Protein AF-A0A392RHB3-F1 (afdb_monomer)

Radius of gyration: 41.58 Å; Cα contacts (8 Å, |Δi|>4): 8; chains: 1; bounding box: 84×30×115 Å

Organism: NCBI:txid97028

pLDDT: mean 93.64, std 7.42, range [61.56, 98.69]

Structure (mmCIF, N/CA/C/O backbone):
data_AF-A0A392RHB3-F1
#
_entry.id   AF-A0A392RHB3-F1
#
loop_
_atom_site.group_PDB
_atom_site.id
_atom_site.type_symbol
_atom_site.label_atom_id
_atom_site.label_alt_id
_atom_site.label_comp_id
_atom_site.label_asym_id
_atom_site.label_entity_id
_atom_site.label_seq_id
_atom_site.pdbx_PDB_ins_code
_atom_site.Cartn_x
_atom_site.Cartn_y
_atom_site.Cartn_z
_atom_site.occupancy
_atom_site.B_iso_or_equiv
_atom_site.auth_seq_id
_atom_site.auth_comp_id
_atom_site.auth_asym_id
_atom_site.auth_atom_id
_atom_site.pdbx_PDB_model_num
ATOM 1 N N . MET A 1 1 ? 36.539 -17.299 -66.742 1.00 61.56 1 MET A N 1
ATOM 2 C CA . MET A 1 1 ? 36.554 -15.962 -66.106 1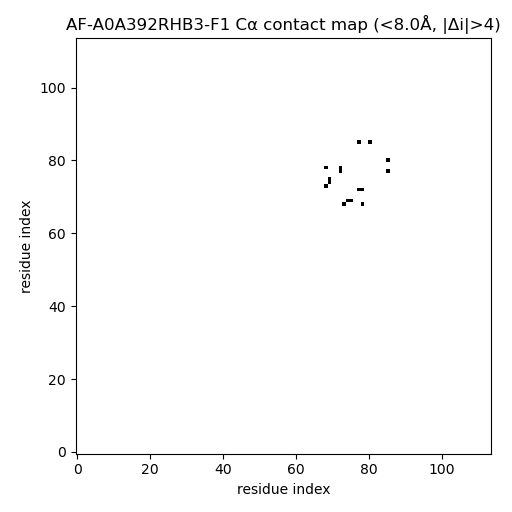.00 61.56 1 MET A CA 1
ATOM 3 C C . MET A 1 1 ? 35.180 -15.498 -65.606 1.00 61.56 1 MET A C 1
ATOM 5 O O . MET A 1 1 ? 35.157 -14.778 -64.626 1.00 61.56 1 MET A O 1
ATOM 9 N N . LYS A 1 2 ? 34.046 -15.915 -66.203 1.00 62.16 2 LYS A N 1
ATOM 10 C CA . LYS A 1 2 ? 32.692 -15.526 -65.740 1.00 62.16 2 LYS A CA 1
ATOM 11 C C . LYS A 1 2 ? 32.359 -15.926 -64.293 1.00 62.16 2 LYS A C 1
ATOM 13 O O . LYS A 1 2 ? 31.881 -15.088 -63.546 1.00 62.16 2 LYS A O 1
ATOM 18 N N . VAL A 1 3 ? 32.714 -17.150 -63.891 1.00 66.06 3 VAL A N 1
ATOM 19 C CA . VAL A 1 3 ? 32.388 -17.700 -62.559 1.00 66.06 3 VAL A CA 1
ATOM 20 C C . VAL A 1 3 ? 32.874 -16.798 -61.413 1.00 66.06 3 VAL A C 1
ATOM 22 O O . VAL A 1 3 ? 32.103 -16.494 -60.516 1.00 66.06 3 VAL A O 1
ATOM 25 N N . SER A 1 4 ? 34.099 -16.258 -61.482 1.00 75.50 4 SER A N 1
ATOM 26 C CA . SER A 1 4 ? 34.622 -15.416 -60.392 1.00 75.50 4 SER A CA 1
ATOM 27 C C . SER A 1 4 ? 34.006 -14.013 -60.332 1.00 75.50 4 SER A C 1
ATOM 29 O O . SER A 1 4 ? 34.080 -13.359 -59.296 1.00 75.50 4 SER A O 1
ATOM 31 N N . PHE A 1 5 ? 33.446 -13.516 -61.440 1.00 82.75 5 PHE A N 1
ATOM 32 C CA . PHE A 1 5 ? 32.752 -12.227 -61.470 1.00 82.75 5 PHE A CA 1
ATOM 33 C C . PHE A 1 5 ? 31.341 -12.353 -60.884 1.00 82.75 5 PHE A C 1
ATOM 35 O O . PHE A 1 5 ? 30.923 -11.499 -60.104 1.00 82.75 5 PHE A O 1
ATOM 42 N N . ASP A 1 6 ? 30.646 -13.446 -61.207 1.00 90.06 6 ASP A N 1
ATOM 43 C CA . ASP A 1 6 ? 29.330 -13.757 -60.643 1.00 90.06 6 ASP A CA 1
ATOM 44 C C . ASP A 1 6 ? 29.417 -13.974 -59.117 1.00 90.06 6 ASP A C 1
ATOM 46 O O . ASP A 1 6 ? 28.601 -13.434 -58.369 1.00 90.06 6 ASP A O 1
ATOM 50 N N . ASP A 1 7 ? 30.470 -14.647 -58.634 1.00 90.12 7 ASP A N 1
ATOM 51 C CA . ASP A 1 7 ? 30.738 -14.815 -57.196 1.00 90.12 7 ASP A CA 1
ATOM 52 C C . ASP A 1 7 ? 30.969 -13.476 -56.476 1.00 90.12 7 ASP A C 1
ATOM 54 O O . ASP A 1 7 ? 30.445 -13.244 -55.382 1.00 90.12 7 ASP A O 1
ATOM 58 N N . TYR A 1 8 ? 31.731 -12.564 -57.092 1.00 90.94 8 TYR A N 1
ATOM 59 C CA . TYR A 1 8 ? 31.967 -11.228 -56.541 1.00 90.94 8 TYR A CA 1
ATOM 60 C C . TYR A 1 8 ? 30.668 -10.421 -56.443 1.00 90.94 8 TYR A C 1
ATOM 62 O O . TYR A 1 8 ? 30.398 -9.802 -55.414 1.00 90.94 8 TYR A O 1
ATOM 70 N N . LYS A 1 9 ? 29.836 -10.471 -57.488 1.00 93.19 9 LYS A N 1
ATOM 71 C CA . LYS A 1 9 ? 28.539 -9.791 -57.522 1.00 93.19 9 LYS A CA 1
ATOM 72 C C . LYS A 1 9 ? 27.595 -10.306 -56.431 1.00 93.19 9 LYS A C 1
ATOM 74 O O . LYS A 1 9 ? 26.961 -9.502 -55.755 1.00 93.19 9 LYS A O 1
ATOM 79 N N . ASN A 1 10 ? 27.545 -11.621 -56.222 1.00 93.00 10 ASN A N 1
ATOM 80 C CA . ASN A 1 10 ? 26.736 -12.224 -55.160 1.00 93.00 10 ASN A CA 1
ATOM 81 C C . ASN A 1 10 ? 27.226 -11.815 -53.766 1.00 93.00 10 ASN A C 1
ATOM 83 O O . ASN A 1 10 ? 26.421 -11.474 -52.902 1.00 93.00 10 ASN A O 1
ATOM 87 N N . LYS A 1 11 ? 28.547 -11.789 -53.548 1.00 94.50 11 LYS A N 1
ATOM 88 C CA . LYS A 1 11 ? 29.124 -11.323 -52.281 1.00 94.50 11 LYS A CA 1
ATOM 89 C C . LYS A 1 11 ? 28.801 -9.853 -52.009 1.00 94.50 11 LYS A C 1
ATOM 91 O O . LYS A 1 11 ? 28.497 -9.513 -50.872 1.00 94.50 11 LYS A O 1
ATOM 96 N N . TYR A 1 12 ? 28.858 -9.004 -53.033 1.00 94.56 12 TYR A N 1
ATOM 97 C CA . TYR A 1 12 ? 28.510 -7.590 -52.909 1.00 94.56 12 TYR A CA 1
ATOM 98 C C . TYR A 1 12 ? 27.025 -7.392 -52.571 1.00 94.56 12 TYR A C 1
ATOM 100 O O . TYR A 1 12 ? 26.713 -6.661 -51.639 1.00 94.56 12 TYR A O 1
ATOM 108 N N . ALA A 1 13 ? 26.120 -8.119 -53.234 1.00 95.69 13 ALA A N 1
ATOM 109 C CA . ALA A 1 13 ? 24.689 -8.060 -52.929 1.00 95.69 13 ALA A CA 1
ATOM 110 C C . ALA A 1 13 ? 24.380 -8.466 -51.474 1.00 95.69 13 ALA A C 1
ATOM 112 O O . ALA A 1 13 ? 23.622 -7.787 -50.787 1.00 95.69 13 ALA A O 1
ATOM 113 N N . LEU A 1 14 ? 25.029 -9.524 -50.970 1.00 96.81 14 LEU A N 1
ATOM 114 C CA . LEU A 1 14 ? 24.911 -9.931 -49.563 1.00 96.81 14 LEU A CA 1
ATOM 115 C C . LEU A 1 14 ? 25.458 -8.870 -48.596 1.00 96.81 14 LEU A C 1
ATOM 117 O O . LEU A 1 14 ? 24.946 -8.720 -47.489 1.00 96.81 14 LEU A O 1
ATOM 121 N N . GLN A 1 15 ? 26.506 -8.140 -48.989 1.00 96.69 15 GLN A N 1
ATOM 122 C CA . GLN A 1 15 ? 27.036 -7.036 -48.188 1.00 96.69 15 GLN A CA 1
ATOM 123 C C . GLN A 1 15 ? 26.056 -5.860 -48.131 1.00 96.69 15 GLN A C 1
ATOM 125 O O . GLN A 1 15 ? 25.848 -5.324 -47.047 1.00 96.69 15 GLN A O 1
ATOM 130 N N . GLU A 1 16 ? 25.432 -5.484 -49.249 1.00 97.25 16 GLU A N 1
ATOM 131 C CA . GLU A 1 16 ? 24.406 -4.431 -49.271 1.00 97.25 16 GLU A CA 1
ATOM 132 C C . GLU A 1 16 ? 23.186 -4.802 -48.412 1.00 97.25 16 GLU A C 1
ATOM 134 O O . GLU A 1 16 ? 22.712 -3.991 -47.613 1.00 97.25 16 GLU A O 1
ATOM 139 N N . GLU A 1 17 ? 22.709 -6.046 -48.507 1.00 97.56 17 GLU A N 1
ATOM 140 C CA 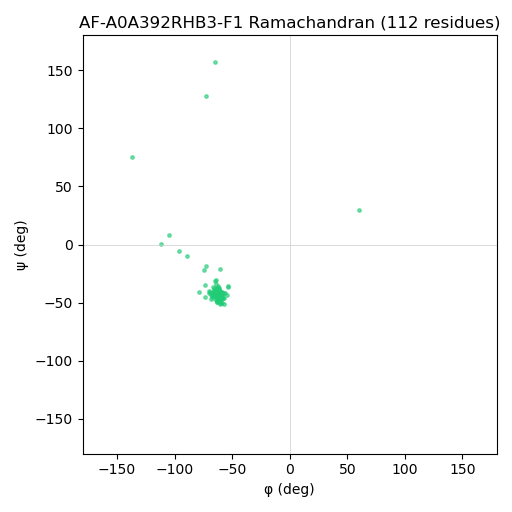. GLU A 1 17 ? 21.599 -6.542 -47.682 1.00 97.56 17 GLU A CA 1
ATOM 141 C C . GLU A 1 17 ? 21.947 -6.527 -46.184 1.00 97.56 17 GLU A C 1
ATOM 143 O O . GLU A 1 17 ? 21.145 -6.100 -45.348 1.00 97.56 17 GLU A O 1
ATOM 148 N N . LEU A 1 18 ? 23.168 -6.936 -45.829 1.00 97.75 18 LEU A N 1
ATOM 149 C CA . LEU A 1 18 ? 23.631 -6.897 -44.445 1.00 97.75 18 LEU A CA 1
ATOM 150 C C . LEU A 1 18 ? 23.700 -5.461 -43.912 1.00 97.75 18 LEU A C 1
ATOM 152 O O . LEU A 1 18 ? 23.229 -5.209 -42.805 1.00 97.75 18 LEU A O 1
ATOM 156 N N . VAL A 1 19 ? 24.259 -4.524 -44.685 1.00 97.88 19 VAL A N 1
ATOM 157 C CA . VAL A 1 19 ? 24.379 -3.112 -44.281 1.00 97.88 19 VAL A CA 1
ATOM 158 C C . VAL A 1 19 ? 23.000 -2.493 -44.061 1.00 97.88 19 VAL A C 1
ATOM 160 O O . VAL A 1 19 ? 22.744 -1.954 -42.990 1.00 97.88 19 VAL A O 1
ATOM 163 N N . THR A 1 20 ? 22.079 -2.653 -45.010 1.00 97.69 20 THR A N 1
ATOM 164 C CA . THR A 1 20 ? 20.711 -2.114 -44.889 1.00 97.69 20 THR A CA 1
ATOM 165 C C . THR A 1 20 ? 19.937 -2.715 -43.710 1.00 97.69 20 THR A C 1
ATOM 167 O O . THR A 1 20 ? 19.181 -2.022 -43.019 1.00 97.69 20 THR A O 1
ATOM 170 N N . THR A 1 21 ? 20.151 -4.003 -43.429 1.00 98.06 21 THR A N 1
ATOM 171 C CA . THR A 1 21 ? 19.569 -4.671 -42.258 1.00 98.06 21 THR A CA 1
ATOM 172 C C . THR A 1 21 ? 20.141 -4.113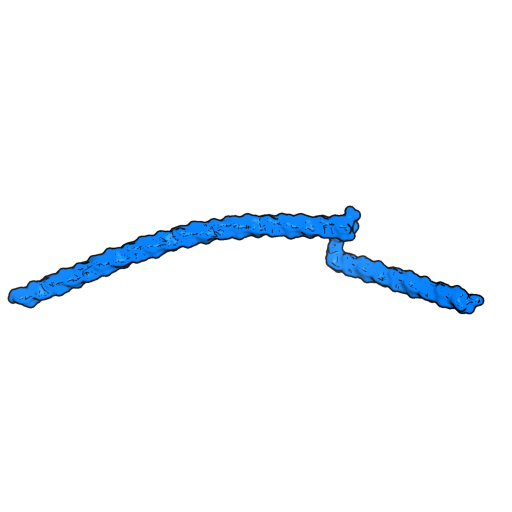 -40.956 1.00 98.06 21 THR A C 1
ATOM 174 O O . THR A 1 21 ? 19.378 -3.855 -40.023 1.00 98.06 21 THR A O 1
ATOM 177 N N . LEU A 1 22 ? 21.458 -3.895 -40.888 1.00 98.31 22 LEU A N 1
ATOM 178 C CA . LEU A 1 22 ? 22.117 -3.305 -39.721 1.00 98.31 22 LEU A CA 1
ATOM 179 C C . LEU A 1 22 ? 21.614 -1.884 -39.458 1.00 98.31 22 LEU A C 1
ATOM 181 O O . LEU A 1 22 ? 21.177 -1.615 -38.344 1.00 98.31 22 LEU A O 1
ATOM 185 N N . GLU A 1 23 ? 21.556 -1.029 -40.479 1.00 98.06 23 GLU A N 1
ATOM 186 C CA . GLU A 1 23 ? 21.024 0.338 -40.364 1.00 98.06 23 GLU A CA 1
ATOM 187 C C . GLU A 1 23 ? 19.576 0.342 -39.840 1.00 98.06 23 GLU A C 1
ATOM 189 O O . GLU A 1 23 ? 19.207 1.124 -38.961 1.00 98.06 23 GLU A O 1
ATOM 194 N N . THR A 1 24 ? 18.748 -0.590 -40.324 1.00 98.19 24 THR A N 1
ATOM 195 C CA . THR A 1 24 ? 17.358 -0.739 -39.865 1.00 98.19 24 THR 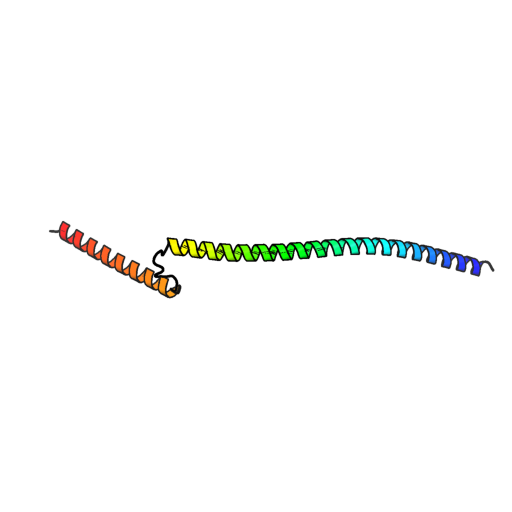A CA 1
ATOM 196 C C . THR A 1 24 ? 17.278 -1.176 -38.400 1.00 98.19 24 THR A C 1
ATOM 198 O O . THR A 1 24 ? 16.415 -0.707 -37.653 1.00 98.19 24 THR A O 1
ATOM 201 N N . ILE A 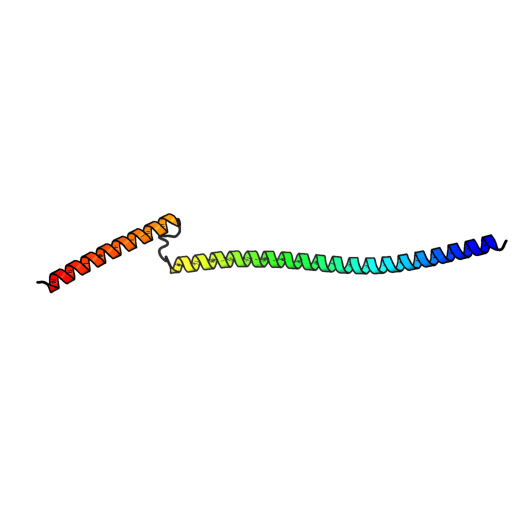1 25 ? 18.141 -2.102 -37.975 1.00 98.06 25 ILE A N 1
ATOM 202 C CA . ILE A 1 25 ? 18.189 -2.577 -36.587 1.00 98.06 25 ILE A CA 1
ATOM 203 C C . ILE A 1 25 ? 18.706 -1.475 -35.660 1.00 98.06 25 ILE A C 1
ATOM 205 O O . ILE A 1 25 ? 18.140 -1.291 -34.585 1.00 98.06 25 ILE A O 1
ATOM 209 N N . GLU A 1 26 ? 19.723 -0.720 -36.073 1.00 98.12 26 GLU A N 1
ATOM 210 C CA . GLU A 1 26 ? 20.260 0.412 -35.313 1.00 98.12 26 GLU A CA 1
ATOM 211 C C . GLU A 1 26 ? 19.198 1.492 -35.082 1.00 98.12 26 GLU A C 1
ATOM 213 O O . GLU A 1 26 ? 19.044 1.964 -33.954 1.00 98.12 26 GLU A O 1
ATOM 218 N N . ALA A 1 27 ? 18.397 1.817 -36.103 1.00 98.25 27 ALA A N 1
ATOM 219 C CA . ALA A 1 27 ? 17.280 2.750 -35.962 1.00 98.25 27 ALA A CA 1
ATOM 220 C C . ALA A 1 27 ? 16.235 2.252 -34.945 1.00 98.25 27 ALA A C 1
ATOM 222 O O . ALA A 1 27 ? 15.872 2.975 -34.017 1.00 98.25 27 ALA A O 1
ATOM 223 N N . LYS A 1 28 ? 15.812 0.984 -35.050 1.00 98.31 28 LYS A N 1
ATOM 224 C CA . LYS A 1 28 ? 14.865 0.381 -34.091 1.00 98.31 28 LYS A CA 1
ATOM 225 C C . LYS A 1 28 ? 15.427 0.329 -32.672 1.00 98.31 28 LYS A C 1
ATOM 227 O O . LYS A 1 28 ? 14.688 0.514 -31.708 1.00 98.31 28 LYS A O 1
ATOM 232 N N . LEU A 1 29 ? 16.725 0.064 -32.528 1.00 98.50 29 LEU A N 1
ATOM 233 C CA . LEU A 1 29 ? 17.386 0.047 -31.229 1.00 98.50 29 LEU A CA 1
ATOM 234 C C . LEU A 1 29 ? 17.377 1.439 -30.591 1.00 98.50 29 LEU A C 1
ATOM 236 O O . LEU A 1 29 ? 17.121 1.544 -29.392 1.00 98.50 29 LEU A O 1
ATOM 240 N N . ALA A 1 30 ? 17.606 2.495 -31.375 1.00 98.44 30 ALA A N 1
ATOM 241 C CA . ALA A 1 30 ? 17.530 3.872 -30.895 1.00 98.44 30 ALA A CA 1
ATOM 242 C C . ALA A 1 30 ? 16.123 4.228 -30.381 1.00 98.44 30 ALA A C 1
ATOM 244 O O . ALA A 1 30 ? 15.997 4.827 -29.309 1.00 98.44 30 ALA A O 1
ATOM 245 N N . ASP A 1 31 ? 15.075 3.800 -31.089 1.00 98.38 31 ASP A N 1
ATOM 246 C CA . ASP A 1 31 ? 13.686 4.010 -30.666 1.00 98.38 31 ASP A CA 1
ATOM 247 C C . ASP A 1 31 ? 13.376 3.284 -29.347 1.00 98.38 31 ASP A C 1
ATOM 249 O O . ASP A 1 31 ? 12.906 3.904 -28.391 1.00 98.38 31 ASP A O 1
ATOM 253 N N . VAL A 1 32 ? 13.730 1.997 -29.242 1.00 98.50 32 VAL A N 1
ATOM 254 C CA . VAL A 1 32 ? 13.521 1.197 -28.018 1.00 98.50 32 VAL A CA 1
ATOM 255 C C . VAL A 1 32 ? 14.292 1.770 -26.826 1.00 98.50 32 VAL A C 1
ATOM 257 O O . VAL A 1 32 ? 13.789 1.787 -25.702 1.00 98.50 32 VAL A O 1
ATOM 260 N N . VAL A 1 33 ? 15.512 2.266 -27.051 1.00 98.56 33 VAL A N 1
ATOM 261 C CA . VAL A 1 33 ? 16.315 2.941 -26.021 1.00 98.56 33 VAL A CA 1
ATOM 262 C C . VAL A 1 33 ? 15.597 4.184 -25.500 1.00 98.56 33 VAL A C 1
ATOM 264 O O . VAL A 1 33 ? 15.478 4.353 -24.286 1.00 98.56 33 VAL A O 1
ATOM 267 N N . LYS A 1 34 ? 15.058 5.014 -26.396 1.00 98.38 34 LYS A N 1
ATOM 268 C CA . LYS A 1 34 ? 14.326 6.228 -26.026 1.00 98.38 34 LYS A CA 1
ATOM 269 C C . LYS A 1 34 ? 13.047 5.916 -25.245 1.00 98.38 34 LYS A C 1
ATOM 271 O O . LYS A 1 34 ? 12.761 6.585 -24.252 1.00 98.38 34 LYS A O 1
ATOM 276 N N . GLU A 1 35 ? 12.291 4.903 -25.667 1.00 98.44 35 GLU A N 1
ATOM 277 C CA . GLU A 1 35 ? 11.087 4.457 -24.957 1.00 98.44 35 GLU A CA 1
ATOM 278 C C . GLU A 1 35 ? 11.412 3.943 -23.554 1.00 98.44 35 GLU A C 1
ATOM 280 O O . GLU A 1 35 ? 10.781 4.360 -22.580 1.00 98.44 35 GLU A O 1
ATOM 285 N N . ARG A 1 36 ? 12.434 3.087 -23.430 1.00 98.44 36 ARG A N 1
ATOM 286 C CA . ARG A 1 36 ? 12.903 2.576 -22.137 1.00 98.44 36 ARG A CA 1
ATOM 287 C C . ARG A 1 36 ? 13.292 3.716 -21.201 1.00 98.44 36 ARG A C 1
ATOM 289 O O . ARG A 1 36 ? 12.902 3.696 -20.037 1.00 98.44 36 ARG A O 1
ATOM 296 N N . ASP A 1 37 ? 14.046 4.697 -21.686 1.00 98.62 37 ASP A N 1
ATOM 297 C CA . ASP A 1 37 ? 14.512 5.808 -20.855 1.00 98.62 37 ASP A CA 1
ATOM 298 C C . ASP A 1 37 ? 13.334 6.689 -20.393 1.00 98.62 37 ASP A C 1
ATOM 300 O O . ASP A 1 37 ? 13.283 7.100 -19.231 1.00 98.62 37 ASP A O 1
ATOM 304 N N . GLY A 1 38 ? 12.327 6.889 -21.253 1.00 98.56 38 GLY A N 1
ATOM 305 C CA . GLY A 1 38 ? 11.070 7.546 -20.882 1.00 98.56 38 GLY A CA 1
ATOM 306 C C . GLY A 1 38 ? 10.273 6.773 -19.823 1.00 98.56 38 GLY A C 1
ATOM 307 O O . GLY A 1 38 ? 9.790 7.362 -18.854 1.00 98.56 38 GLY A O 1
ATOM 308 N N . LEU A 1 39 ? 10.175 5.447 -19.959 1.00 98.69 39 LEU A N 1
ATOM 309 C CA . LEU A 1 39 ? 9.520 4.590 -18.967 1.00 98.69 39 LEU A CA 1
ATOM 310 C C . LEU A 1 39 ? 10.258 4.600 -17.626 1.00 98.69 39 LEU A C 1
ATOM 312 O O . LEU A 1 39 ? 9.616 4.703 -16.584 1.00 98.69 39 LEU A O 1
ATOM 316 N N . LEU A 1 40 ? 11.592 4.556 -17.636 1.00 98.56 40 LEU A N 1
ATOM 317 C CA . LEU A 1 40 ? 12.403 4.646 -16.421 1.00 98.56 40 LEU A CA 1
ATOM 318 C C . LEU A 1 40 ? 12.166 5.962 -15.676 1.00 98.56 40 LEU A C 1
ATOM 320 O O . LEU A 1 40 ? 12.061 5.958 -14.450 1.00 98.56 40 LEU A O 1
ATOM 324 N N . GLN A 1 41 ? 12.042 7.077 -16.398 1.00 98.56 41 GLN A N 1
ATOM 325 C CA . GLN A 1 41 ? 11.704 8.360 -15.785 1.00 98.56 41 GLN A CA 1
ATOM 326 C C . GLN A 1 41 ? 10.304 8.330 -15.155 1.00 98.56 41 GLN A C 1
ATOM 328 O O . GLN A 1 41 ? 10.127 8.756 -14.015 1.00 98.56 41 GLN A O 1
ATOM 333 N N . ARG A 1 42 ? 9.320 7.757 -15.857 1.00 98.38 42 ARG A N 1
ATOM 334 C CA . ARG A 1 42 ? 7.947 7.631 -15.353 1.00 98.38 42 ARG A CA 1
ATOM 335 C C . ARG A 1 42 ? 7.857 6.757 -14.101 1.00 98.38 42 ARG A C 1
ATOM 337 O O . ARG A 1 42 ? 7.092 7.079 -13.195 1.00 98.38 42 ARG A O 1
ATOM 344 N N . VAL A 1 43 ? 8.621 5.665 -14.049 1.00 98.50 43 VAL A N 1
ATOM 345 C CA . VAL A 1 43 ? 8.694 4.781 -12.876 1.00 98.50 43 VAL A CA 1
ATOM 346 C C . VAL A 1 43 ? 9.200 5.555 -11.662 1.00 98.50 43 VAL A C 1
ATOM 348 O O . VAL A 1 43 ? 8.524 5.543 -10.639 1.00 98.50 43 VAL A O 1
ATOM 351 N N . LYS A 1 44 ? 10.293 6.316 -11.796 1.00 98.44 44 LYS A N 1
ATOM 352 C CA . LYS A 1 44 ? 10.831 7.136 -10.697 1.00 98.44 44 LYS A CA 1
ATOM 353 C C . LYS A 1 44 ? 9.814 8.148 -10.164 1.00 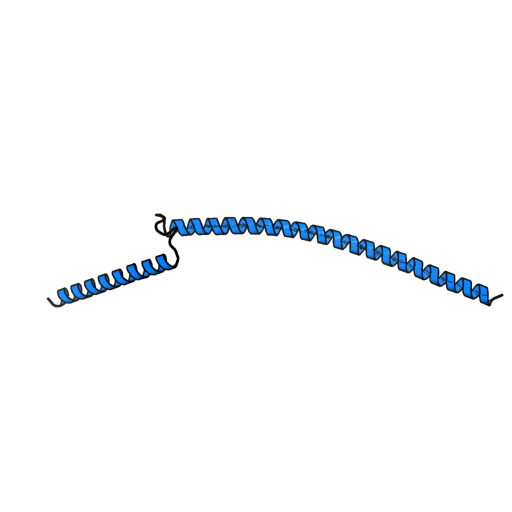98.44 44 LYS A C 1
ATOM 355 O O . LYS A 1 44 ? 9.608 8.245 -8.960 1.00 98.44 44 LYS A O 1
ATOM 360 N N . GLU A 1 45 ? 9.120 8.861 -11.052 1.00 98.50 45 GLU A N 1
ATOM 361 C CA . GLU A 1 45 ? 8.069 9.811 -10.653 1.00 98.50 45 GLU A CA 1
ATOM 362 C C . GLU A 1 45 ? 6.912 9.134 -9.902 1.00 98.50 45 GLU A C 1
ATOM 364 O O . GLU A 1 45 ? 6.319 9.711 -8.987 1.00 98.50 45 GLU A O 1
ATOM 369 N N . LEU A 1 46 ? 6.542 7.918 -10.314 1.00 98.56 46 LEU A N 1
ATOM 370 C CA . LEU A 1 46 ? 5.495 7.147 -9.652 1.00 98.56 46 LEU A CA 1
ATOM 371 C C . LEU A 1 46 ? 5.949 6.650 -8.279 1.00 98.56 46 LEU A C 1
ATOM 373 O O . LEU A 1 46 ? 5.168 6.746 -7.336 1.00 98.56 46 LEU A O 1
ATOM 377 N N . GLU A 1 47 ? 7.189 6.180 -8.152 1.00 98.44 47 GLU A N 1
ATOM 378 C CA . GLU A 1 47 ? 7.788 5.779 -6.874 1.00 98.44 47 GLU A CA 1
ATOM 379 C C . GLU A 1 47 ? 7.799 6.946 -5.874 1.00 98.44 47 GLU A C 1
ATOM 381 O O . GLU A 1 47 ? 7.325 6.799 -4.747 1.00 98.44 47 GLU A O 1
ATOM 386 N N . GLU A 1 48 ? 8.224 8.140 -6.298 1.00 98.31 48 GLU A N 1
ATOM 387 C CA . GLU A 1 48 ? 8.186 9.351 -5.464 1.00 98.31 48 GLU A CA 1
ATOM 388 C C . GLU A 1 48 ? 6.757 9.716 -5.030 1.00 98.31 48 GLU A C 1
ATOM 390 O O . GLU A 1 48 ? 6.508 10.074 -3.872 1.00 98.31 48 GLU A O 1
ATOM 395 N N . LYS A 1 49 ? 5.785 9.600 -5.944 1.00 98.31 49 LYS A N 1
ATOM 396 C CA . LYS A 1 49 ? 4.376 9.870 -5.638 1.00 98.31 49 LYS A CA 1
ATOM 397 C C . LYS A 1 49 ? 3.804 8.861 -4.643 1.00 98.31 49 LYS A C 1
ATOM 399 O O . LYS A 1 49 ? 3.045 9.268 -3.764 1.00 98.31 49 LYS A O 1
ATOM 404 N N . ILE A 1 50 ? 4.150 7.582 -4.779 1.00 98.00 50 ILE A N 1
ATOM 405 C CA . ILE A 1 50 ? 3.741 6.526 -3.846 1.00 98.00 50 ILE A CA 1
ATOM 406 C C . ILE A 1 50 ? 4.275 6.844 -2.450 1.00 98.00 50 ILE A C 1
ATOM 408 O O . ILE A 1 50 ? 3.472 6.963 -1.530 1.00 98.00 50 ILE A O 1
ATOM 412 N N . LEU A 1 51 ? 5.574 7.125 -2.314 1.00 97.38 51 LEU A N 1
ATOM 413 C CA . LEU A 1 51 ? 6.182 7.480 -1.026 1.00 97.38 51 LEU A CA 1
ATOM 414 C C . LEU A 1 51 ? 5.502 8.694 -0.372 1.00 97.38 51 LEU A C 1
ATOM 416 O O . LEU A 1 51 ? 5.236 8.707 0.832 1.00 97.38 51 LEU A O 1
ATOM 420 N N . SER A 1 52 ? 5.171 9.720 -1.163 1.00 97.06 52 SER A N 1
ATOM 421 C CA . SER A 1 52 ? 4.441 10.891 -0.663 1.00 97.06 52 SER A CA 1
ATOM 422 C C . SER A 1 52 ? 3.035 10.539 -0.166 1.00 97.06 52 SER A C 1
ATOM 424 O O . SER A 1 52 ? 2.599 11.041 0.873 1.00 97.06 52 SER A O 1
ATOM 426 N N . LEU A 1 53 ? 2.312 9.694 -0.905 1.00 96.94 53 LEU A N 1
ATOM 427 C CA . LEU A 1 53 ? 0.963 9.267 -0.540 1.00 96.94 53 LEU A CA 1
ATOM 428 C C . LEU A 1 53 ? 0.966 8.372 0.699 1.00 96.94 53 LEU A C 1
ATOM 430 O O . LEU A 1 53 ? 0.143 8.591 1.582 1.00 96.94 53 LEU A O 1
ATOM 434 N N . GLU A 1 54 ? 1.907 7.437 0.806 1.00 95.69 54 GLU A N 1
ATOM 435 C CA . GLU A 1 54 ? 2.086 6.591 1.990 1.00 95.69 54 GLU A CA 1
ATOM 436 C C . GLU A 1 54 ? 2.362 7.434 3.242 1.00 95.69 54 GLU A C 1
ATOM 438 O O . GLU A 1 54 ? 1.741 7.224 4.285 1.00 95.69 54 GLU A O 1
ATOM 443 N N . GLY A 1 55 ? 3.221 8.454 3.131 1.00 94.56 55 GLY A N 1
ATOM 444 C CA . GLY A 1 55 ? 3.479 9.392 4.225 1.00 94.56 55 GLY A CA 1
ATOM 445 C C . GLY A 1 55 ? 2.228 10.162 4.662 1.00 94.56 55 GLY A C 1
ATOM 446 O O . GLY A 1 55 ? 1.947 10.267 5.858 1.00 94.56 55 GLY A O 1
ATOM 447 N N . LYS A 1 56 ? 1.439 10.666 3.703 1.00 94.12 56 LYS A N 1
ATOM 448 C CA . LYS A 1 56 ? 0.171 11.361 3.990 1.00 94.12 56 LYS A CA 1
ATOM 449 C C . LYS A 1 56 ? -0.869 10.433 4.606 1.00 94.12 56 LYS A C 1
ATOM 451 O O . LYS A 1 56 ? -1.570 10.853 5.520 1.00 94.12 56 LYS A O 1
ATOM 456 N N . PHE A 1 57 ? -0.962 9.198 4.119 1.00 91.06 57 PHE A N 1
ATOM 457 C CA . PHE A 1 57 ? -1.897 8.204 4.631 1.00 91.06 57 PHE A CA 1
ATOM 458 C C . PHE A 1 57 ? -1.589 7.871 6.088 1.00 91.06 57 PHE A C 1
ATOM 460 O O . PHE A 1 57 ? -2.468 7.993 6.930 1.00 91.06 57 PHE A O 1
ATOM 467 N N . LYS A 1 58 ? -0.322 7.583 6.407 1.00 91.12 58 LYS A N 1
ATOM 468 C CA . LYS A 1 58 ? 0.107 7.309 7.783 1.00 91.12 58 LYS A CA 1
ATOM 469 C C . LYS A 1 58 ? -0.179 8.480 8.727 1.00 91.12 58 LYS A C 1
ATOM 471 O O . LYS A 1 58 ? -0.605 8.274 9.857 1.00 91.12 58 LYS A O 1
ATOM 476 N N . TYR A 1 59 ? 0.046 9.714 8.275 1.00 86.06 59 TYR A N 1
ATOM 477 C CA . TYR A 1 59 ? -0.269 10.903 9.069 1.00 86.06 59 TYR A CA 1
ATOM 478 C C . TYR A 1 59 ? -1.778 11.063 9.305 1.00 86.06 59 TYR A C 1
ATOM 480 O O . TYR A 1 59 ? -2.197 11.354 10.423 1.00 86.06 59 TYR A O 1
ATOM 488 N N . ALA A 1 60 ? -2.588 10.865 8.263 1.00 87.88 60 ALA A N 1
ATOM 489 C CA . ALA A 1 60 ? -4.040 10.964 8.349 1.00 87.88 60 ALA A CA 1
ATOM 490 C C . ALA A 1 60 ? -4.639 9.860 9.231 1.00 87.88 60 ALA A C 1
ATOM 492 O O . ALA A 1 60 ? -5.464 10.166 10.079 1.00 87.88 60 ALA A O 1
ATOM 493 N N . GLU A 1 61 ? -4.187 8.613 9.082 1.00 85.06 61 GLU A N 1
ATOM 494 C CA . GLU A 1 61 ? -4.606 7.475 9.908 1.00 85.06 61 GLU A CA 1
ATOM 495 C C . GLU A 1 61 ? -4.346 7.750 11.393 1.00 85.06 61 GLU A C 1
ATOM 497 O O . GLU A 1 61 ? -5.269 7.696 12.199 1.00 85.06 61 GLU A O 1
ATOM 502 N N . VAL A 1 62 ? -3.123 8.161 11.747 1.00 82.38 62 VAL A N 1
ATOM 503 C CA . VAL A 1 62 ? -2.769 8.492 13.137 1.00 82.38 62 VAL A CA 1
ATOM 504 C C . VAL A 1 62 ? -3.578 9.683 13.657 1.00 82.38 62 VAL A C 1
ATOM 506 O O . VAL A 1 62 ? -4.009 9.678 14.805 1.00 82.38 62 VAL A O 1
ATOM 509 N N . THR A 1 63 ? -3.806 10.702 12.827 1.00 82.25 63 THR A N 1
ATOM 510 C CA . THR A 1 63 ? -4.564 11.894 13.233 1.00 82.25 63 THR A CA 1
ATOM 511 C C . THR A 1 63 ? -6.034 11.560 13.487 1.00 82.25 63 THR A C 1
ATOM 513 O O . THR A 1 63 ? -6.564 11.954 14.521 1.00 82.25 63 THR A O 1
ATOM 516 N N . LEU A 1 64 ? -6.667 10.792 12.594 1.00 82.25 64 LEU A N 1
ATOM 517 C CA . LEU A 1 64 ? -8.056 10.352 12.745 1.00 82.25 64 LEU A CA 1
ATOM 518 C C . LEU A 1 64 ? -8.233 9.466 13.979 1.00 82.25 64 LEU A C 1
ATOM 520 O O . LEU A 1 64 ? -9.162 9.690 14.745 1.00 82.25 64 LEU A O 1
ATOM 524 N N . MET A 1 65 ? -7.312 8.525 14.216 1.00 76.38 65 MET A N 1
ATOM 525 C CA . MET A 1 65 ? -7.343 7.690 15.420 1.00 76.38 65 MET A CA 1
ATOM 526 C C . MET A 1 65 ? -7.263 8.531 16.701 1.00 76.38 65 MET A C 1
ATOM 528 O O . MET A 1 65 ? -8.030 8.301 17.627 1.00 76.38 65 MET A O 1
ATOM 532 N N . ILE A 1 66 ? -6.378 9.535 16.746 1.00 82.75 66 ILE A N 1
ATOM 533 C CA . ILE A 1 66 ? -6.243 10.427 17.909 1.00 82.75 66 ILE A CA 1
ATOM 534 C C . ILE A 1 66 ? -7.502 11.282 18.116 1.00 82.75 66 ILE A C 1
ATOM 536 O O . ILE A 1 66 ? -7.867 11.566 19.256 1.00 82.75 66 ILE A O 1
ATOM 540 N N . GLU A 1 67 ? -8.140 11.755 17.044 1.00 87.12 67 GLU A N 1
AT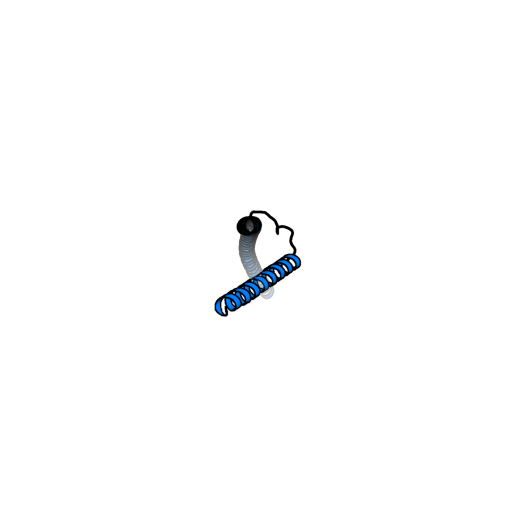OM 541 C CA . GLU A 1 67 ? -9.381 12.535 17.146 1.00 87.12 67 GLU A CA 1
ATOM 542 C C . GLU A 1 67 ? -10.552 11.678 17.637 1.00 87.12 67 GLU A C 1
ATOM 544 O O . GLU A 1 67 ? -11.240 12.085 18.573 1.00 87.12 67 GLU A O 1
ATOM 549 N N . GLU A 1 68 ? -10.731 10.484 17.071 1.00 87.12 68 GLU A N 1
ATOM 550 C CA . GLU A 1 68 ? -11.782 9.543 17.472 1.00 87.12 68 GLU A CA 1
ATOM 551 C C . GLU A 1 68 ? -11.593 9.072 18.923 1.00 87.12 68 GLU A C 1
ATOM 553 O O . GLU A 1 68 ? -12.549 9.044 19.698 1.00 87.12 68 GLU A O 1
ATOM 558 N N . GLU A 1 69 ? -10.353 8.788 19.336 1.00 86.56 69 GLU A N 1
ATOM 559 C CA . GLU A 1 69 ? -10.041 8.427 20.721 1.00 86.56 69 GLU A CA 1
ATOM 560 C C . GLU A 1 69 ? -10.370 9.567 21.694 1.00 86.56 69 GLU A C 1
ATOM 562 O O . GLU A 1 69 ? -10.977 9.327 22.734 1.00 86.56 69 GLU A O 1
ATOM 567 N N . LYS A 1 70 ? -10.051 10.822 21.349 1.00 89.56 70 LYS A N 1
ATOM 568 C CA . LYS A 1 70 ? -10.396 11.986 22.184 1.00 89.56 70 LYS A CA 1
ATOM 569 C C . LYS A 1 70 ? -11.898 12.214 22.315 1.00 89.56 70 LYS A C 1
ATOM 571 O O . LYS A 1 70 ? -12.325 12.762 23.328 1.00 89.56 70 LYS A O 1
ATOM 576 N N . GLU A 1 71 ? -12.685 11.875 21.297 1.00 92.06 71 GLU A N 1
ATOM 577 C CA . GLU A 1 71 ? -14.146 11.975 21.362 1.00 92.06 71 GLU A CA 1
ATOM 578 C C . GLU A 1 71 ? -14.737 10.867 22.244 1.00 92.06 71 GLU A C 1
ATOM 580 O O . GLU A 1 71 ? -15.585 11.144 23.095 1.00 92.06 71 GLU A O 1
ATOM 585 N N . ALA A 1 72 ? -14.264 9.630 22.076 1.00 89.62 72 ALA A N 1
ATOM 586 C CA . ALA A 1 72 ? -14.744 8.472 22.826 1.00 89.62 72 ALA A CA 1
ATOM 587 C C . ALA A 1 72 ? -14.270 8.459 24.292 1.00 89.62 72 ALA A C 1
ATOM 589 O O . ALA A 1 72 ? -15.012 8.034 25.180 1.00 89.62 72 ALA A O 1
ATOM 590 N N . ASP A 1 73 ? -13.056 8.942 24.553 1.00 92.25 73 ASP A N 1
ATOM 591 C CA . ASP A 1 73 ? -12.439 9.022 25.874 1.00 92.25 73 ASP A CA 1
ATOM 592 C C . ASP A 1 73 ? -11.721 10.371 26.087 1.00 92.25 73 ASP A C 1
ATOM 594 O O . ASP A 1 73 ? -10.489 10.453 26.103 1.00 92.25 73 ASP A O 1
ATOM 598 N N . PRO A 1 74 ? -12.476 11.461 26.325 1.00 92.69 74 PRO A N 1
ATOM 599 C CA . PRO A 1 74 ? -11.895 12.785 26.561 1.00 92.69 74 PRO A CA 1
ATOM 600 C C . PRO A 1 74 ? -10.967 12.851 27.782 1.00 92.69 74 PRO A C 1
ATOM 602 O O . PRO A 1 74 ? -10.164 13.777 27.902 1.00 92.69 74 PRO A O 1
ATOM 605 N N . ALA A 1 75 ? -11.113 11.907 28.717 1.00 93.12 75 ALA A N 1
ATOM 606 C CA . ALA A 1 75 ? -10.316 11.824 29.933 1.00 93.12 75 ALA A CA 1
ATOM 607 C C . ALA A 1 75 ? -9.036 10.986 29.756 1.00 93.12 75 ALA A C 1
ATOM 609 O O . ALA A 1 75 ? -8.188 11.013 30.649 1.00 93.12 75 ALA A O 1
ATOM 610 N N . GLY A 1 76 ? -8.887 10.270 28.634 1.00 91.44 76 GLY A N 1
ATOM 611 C CA . GLY A 1 76 ? -7.743 9.398 28.353 1.00 91.44 76 GLY A CA 1
ATOM 612 C C . GLY A 1 76 ? -7.581 8.266 29.371 1.00 91.44 76 GLY A C 1
ATOM 613 O O . GLY A 1 76 ? -6.463 7.853 29.673 1.00 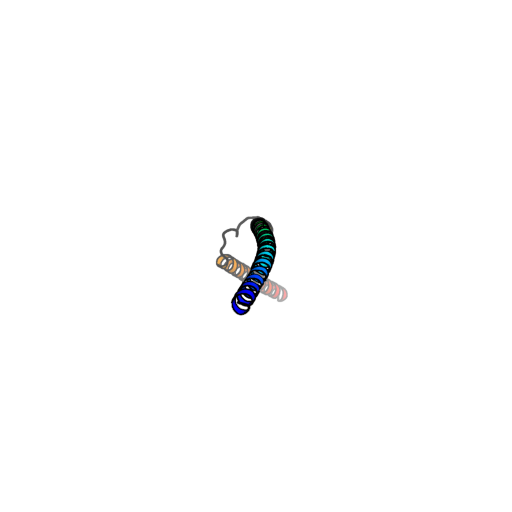91.44 76 GLY A O 1
ATOM 614 N N . ILE A 1 77 ? -8.682 7.799 29.965 1.00 92.44 77 ILE A N 1
ATOM 615 C CA . ILE A 1 77 ? -8.686 6.712 30.954 1.00 92.44 77 ILE A CA 1
ATOM 616 C C . ILE A 1 77 ? -8.209 5.395 30.323 1.00 92.44 77 ILE A C 1
ATOM 618 O O . ILE A 1 77 ? -7.612 4.556 31.000 1.00 92.44 77 ILE A O 1
ATOM 622 N N . TYR A 1 78 ? -8.464 5.219 29.032 1.00 91.31 78 TYR A N 1
ATOM 623 C CA . TYR A 1 78 ? -8.306 3.980 28.289 1.00 91.31 78 TYR A CA 1
ATOM 624 C C . TYR A 1 78 ? -7.181 4.013 27.251 1.00 91.31 78 TYR A C 1
ATOM 626 O O . TYR A 1 78 ? -6.947 2.991 26.610 1.00 91.31 78 TYR A O 1
ATOM 634 N N . THR A 1 79 ? -6.449 5.122 27.123 1.00 89.25 79 THR A N 1
ATOM 635 C CA . THR A 1 79 ? -5.407 5.319 26.096 1.00 89.25 79 THR A CA 1
ATOM 636 C C . THR A 1 79 ? -4.347 4.215 26.060 1.00 89.25 79 THR A C 1
ATOM 638 O O . THR A 1 79 ? -3.918 3.791 24.994 1.00 89.25 79 THR A O 1
ATOM 641 N N . GLU A 1 80 ? -3.968 3.678 27.220 1.00 90.44 80 GLU A N 1
ATOM 642 C CA . GLU A 1 80 ? -2.969 2.601 27.329 1.00 90.44 80 GLU A CA 1
ATOM 643 C C . GLU A 1 80 ? -3.595 1.232 27.638 1.00 90.44 80 GLU A C 1
ATOM 645 O O . GLU A 1 80 ? -2.892 0.267 27.939 1.00 90.44 80 GLU A O 1
ATOM 650 N N . SER A 1 81 ? -4.927 1.132 27.604 1.00 92.88 81 SER A N 1
ATOM 651 C CA . SER A 1 81 ? -5.613 -0.126 27.886 1.00 92.88 81 SER A CA 1
ATOM 652 C C . SER A 1 81 ? -5.434 -1.100 26.730 1.00 92.88 81 SER A C 1
ATOM 654 O O . SER A 1 81 ? -5.766 -0.827 25.575 1.00 92.88 81 SER A O 1
ATOM 656 N N . SER A 1 82 ? -4.976 -2.303 27.047 1.00 95.19 82 SER A N 1
ATOM 657 C CA . SER A 1 82 ? -4.983 -3.407 26.101 1.00 95.19 82 SER A CA 1
ATOM 658 C C . SER A 1 82 ? -6.416 -3.801 25.733 1.00 95.19 82 SER A C 1
ATOM 660 O O . SER A 1 82 ? -7.366 -3.645 26.505 1.00 95.19 82 SER A O 1
ATOM 662 N N . ARG A 1 83 ? -6.581 -4.435 24.567 1.00 95.12 83 ARG A N 1
ATOM 663 C CA . ARG A 1 83 ? -7.885 -4.967 24.138 1.00 95.12 83 ARG A CA 1
ATOM 664 C C . ARG A 1 83 ? -8.518 -5.895 25.185 1.00 95.12 83 ARG A C 1
ATOM 666 O O . ARG A 1 83 ? -9.736 -5.913 25.323 1.00 95.12 83 ARG A O 1
ATOM 673 N N . ALA A 1 84 ? -7.712 -6.678 25.903 1.00 97.50 84 ALA A N 1
ATOM 674 C CA . ALA A 1 84 ? -8.207 -7.581 26.940 1.00 97.50 84 ALA A CA 1
ATOM 675 C C . ALA A 1 84 ? -8.732 -6.823 28.171 1.00 97.50 84 ALA A C 1
ATOM 677 O O . ALA A 1 84 ? -9.781 -7.187 28.705 1.00 97.50 84 ALA A O 1
ATOM 678 N N . GLU A 1 85 ? -8.048 -5.757 28.592 1.00 96.81 85 GLU A N 1
ATOM 679 C CA . GLU A 1 85 ? -8.489 -4.896 29.698 1.00 96.81 85 GLU A CA 1
ATOM 680 C C . GLU A 1 85 ? -9.789 -4.170 29.348 1.00 96.81 85 GLU A C 1
ATOM 682 O O . GLU A 1 85 ? -10.725 -4.187 30.146 1.00 96.81 85 GLU A O 1
ATOM 687 N N . LEU A 1 86 ? -9.903 -3.638 28.125 1.00 95.25 86 LEU A N 1
ATOM 688 C CA . LEU A 1 86 ? -11.137 -3.007 27.643 1.00 95.25 86 LEU A CA 1
ATOM 689 C C . LEU A 1 86 ? -12.319 -3.978 27.647 1.00 95.25 86 LEU A C 1
ATOM 691 O O . LEU A 1 86 ? -13.391 -3.656 28.153 1.00 95.25 86 LEU A O 1
ATOM 695 N N . ILE A 1 87 ? -12.118 -5.193 27.130 1.00 97.12 87 ILE A N 1
ATOM 696 C CA . ILE A 1 87 ? -13.150 -6.239 27.134 1.00 97.12 87 ILE A CA 1
ATOM 697 C C . ILE A 1 87 ? -13.561 -6.595 28.562 1.00 97.12 87 ILE A C 1
ATOM 699 O O . ILE A 1 87 ? -14.750 -6.718 28.847 1.00 97.12 87 ILE A O 1
ATOM 703 N N . THR A 1 88 ? -12.591 -6.726 29.466 1.00 97.44 88 THR A N 1
ATOM 704 C CA . THR A 1 88 ? -12.862 -6.998 30.882 1.00 97.44 88 THR A CA 1
ATOM 705 C C . THR A 1 88 ? -13.711 -5.881 31.488 1.00 97.44 88 THR A C 1
ATOM 707 O O . THR A 1 88 ? -14.727 -6.162 32.121 1.00 97.44 88 THR A O 1
ATOM 710 N N . LYS A 1 89 ? -13.371 -4.615 31.215 1.00 96.00 89 LYS A N 1
ATOM 711 C CA . LYS A 1 89 ? -14.128 -3.456 31.696 1.00 96.00 89 LYS A CA 1
ATOM 712 C C . LYS A 1 89 ? -15.567 -3.435 31.185 1.00 96.00 89 LYS A C 1
ATOM 714 O O . LYS A 1 89 ? -16.477 -3.145 31.960 1.00 96.00 89 LYS A O 1
ATOM 719 N N . ILE A 1 90 ? -15.780 -3.767 29.912 1.00 96.06 90 ILE A N 1
ATOM 720 C CA . ILE A 1 90 ? -17.121 -3.874 29.320 1.00 96.06 90 ILE A CA 1
ATOM 721 C C . ILE A 1 90 ? -17.944 -4.914 30.086 1.00 96.06 90 ILE A C 1
ATOM 723 O O . ILE A 1 90 ? -19.031 -4.593 30.561 1.00 96.06 90 ILE A O 1
ATOM 727 N N . PHE A 1 91 ? -17.400 -6.115 30.300 1.00 97.62 91 PHE A N 1
ATOM 728 C CA . PHE A 1 91 ? -18.105 -7.167 31.036 1.00 97.62 91 PHE A CA 1
ATOM 729 C C . PHE A 1 91 ? -18.402 -6.795 32.495 1.00 97.62 91 PHE A C 1
ATOM 731 O O . PHE A 1 91 ? -19.475 -7.129 33.003 1.00 97.62 91 PHE A O 1
ATOM 738 N N . GLU A 1 92 ? -17.492 -6.094 33.178 1.00 97.25 92 GLU A N 1
ATOM 739 C CA . GLU A 1 92 ? -17.726 -5.584 34.537 1.00 97.25 92 GLU A CA 1
ATOM 740 C C . GLU A 1 92 ? -18.910 -4.607 34.584 1.00 97.25 92 GLU A C 1
ATOM 742 O O . GLU A 1 92 ? -19.790 -4.725 35.444 1.00 97.25 92 GLU A O 1
ATOM 747 N N . VAL A 1 93 ? -18.941 -3.644 33.656 1.00 96.69 93 VAL A N 1
ATOM 748 C CA . VAL A 1 93 ? -20.008 -2.638 33.572 1.00 96.69 93 VAL A CA 1
ATOM 749 C C . VAL A 1 93 ? -21.339 -3.300 33.229 1.00 96.69 93 VAL A C 1
ATOM 751 O O . VAL A 1 93 ? -22.330 -3.053 33.917 1.00 96.69 93 VAL A O 1
ATOM 754 N N . GLU A 1 94 ? -21.365 -4.181 32.229 1.00 97.69 94 GLU A N 1
ATOM 755 C CA . GLU A 1 94 ? -22.569 -4.917 31.831 1.00 97.69 94 GLU A CA 1
ATOM 756 C C . GLU A 1 94 ? -23.133 -5.752 32.986 1.00 97.69 94 GLU A C 1
ATOM 758 O O . GLU A 1 94 ? -24.333 -5.692 33.262 1.00 97.69 94 GLU A O 1
ATOM 763 N N . SER A 1 95 ? -22.274 -6.470 33.715 1.00 97.56 95 SER A N 1
ATOM 764 C CA . SER A 1 95 ? -22.689 -7.277 34.871 1.00 97.56 95 SER A CA 1
ATOM 765 C C . SER A 1 95 ? -23.306 -6.404 35.965 1.00 97.56 95 SER A C 1
ATOM 767 O O . SER A 1 95 ? -24.407 -6.685 36.442 1.00 97.56 95 SER A O 1
ATOM 769 N N . THR A 1 96 ? -22.653 -5.285 36.294 1.00 97.69 96 THR A N 1
ATOM 770 C CA . THR A 1 96 ? -23.143 -4.333 37.303 1.00 97.69 96 THR A CA 1
ATOM 771 C C . THR A 1 96 ? -24.493 -3.729 36.900 1.00 97.69 96 THR A C 1
ATOM 773 O O . THR A 1 96 ? -25.400 -3.602 37.725 1.00 97.69 96 THR A O 1
ATOM 776 N N . MET A 1 97 ? -24.661 -3.373 35.623 1.00 97.94 97 MET A N 1
ATOM 777 C CA . MET A 1 97 ? -25.923 -2.841 35.103 1.00 97.94 97 MET A CA 1
ATOM 778 C C . MET A 1 97 ? -27.059 -3.866 35.194 1.00 97.94 97 MET A C 1
ATOM 780 O O . MET A 1 97 ? -28.170 -3.507 35.590 1.00 97.94 97 MET A O 1
ATOM 784 N N . ILE A 1 98 ? -26.792 -5.134 34.868 1.00 97.50 98 ILE A N 1
ATOM 785 C CA . ILE A 1 98 ? -27.775 -6.222 34.971 1.00 97.50 98 ILE A CA 1
ATOM 786 C C . ILE A 1 98 ? -28.198 -6.437 36.429 1.00 97.50 98 ILE A C 1
ATOM 788 O O . ILE A 1 98 ? -29.393 -6.537 36.717 1.00 97.50 98 ILE A O 1
ATOM 792 N N . GLU A 1 99 ? -27.245 -6.474 37.360 1.00 97.56 99 GLU A N 1
ATOM 793 C CA . GLU A 1 99 ? -27.525 -6.633 38.791 1.00 97.56 99 GLU A CA 1
ATOM 794 C C . GLU A 1 99 ? -28.366 -5.477 39.345 1.00 97.56 99 GLU A C 1
ATOM 796 O O . GLU A 1 99 ? -29.347 -5.699 40.068 1.00 97.56 99 GLU A O 1
ATOM 801 N N . ALA A 1 100 ? -28.032 -4.241 38.960 1.00 97.69 100 ALA A N 1
ATOM 802 C CA . ALA A 1 100 ? -28.782 -3.053 39.345 1.00 97.69 100 ALA A CA 1
ATOM 803 C C . ALA A 1 100 ? -30.215 -3.083 38.790 1.00 97.69 100 ALA A C 1
ATOM 805 O O . ALA A 1 100 ? -31.169 -2.885 39.547 1.00 97.69 100 ALA A O 1
ATOM 806 N N . ALA A 1 101 ? -30.387 -3.386 37.500 1.00 97.69 101 ALA A N 1
ATOM 807 C CA . ALA A 1 101 ? -31.700 -3.477 36.862 1.00 97.69 101 ALA A CA 1
ATOM 808 C C . ALA A 1 101 ? -32.563 -4.590 37.478 1.00 97.69 101 ALA A C 1
ATOM 810 O O . ALA A 1 101 ? -33.742 -4.380 37.769 1.00 97.69 101 ALA A O 1
ATOM 811 N N . SER A 1 102 ? -31.970 -5.757 37.746 1.00 98.00 102 SER A N 1
ATOM 812 C CA . SER A 1 102 ? -32.646 -6.867 38.422 1.00 98.00 102 SER A CA 1
ATOM 813 C C . SER A 1 102 ? -33.111 -6.464 39.822 1.00 98.00 102 SER A C 1
ATOM 815 O O . SER A 1 102 ? -34.266 -6.689 40.190 1.00 98.00 102 SER A O 1
ATOM 817 N N . SER A 1 103 ? -32.248 -5.804 40.596 1.00 97.81 103 SER A N 1
ATOM 818 C CA . SER A 1 103 ? -32.582 -5.334 41.945 1.00 97.81 103 SER A CA 1
ATOM 819 C C . SER A 1 103 ? -33.706 -4.296 41.927 1.00 97.81 103 SER A C 1
ATOM 821 O O . SER A 1 103 ? -34.641 -4.376 42.727 1.00 97.81 103 SER A O 1
ATOM 823 N N . GLN A 1 104 ? -33.659 -3.350 40.985 1.00 97.75 104 GLN A N 1
ATOM 824 C CA . GLN A 1 104 ? -34.715 -2.355 40.788 1.00 97.75 104 GLN A CA 1
ATOM 825 C C . GLN A 1 104 ? -36.049 -3.008 40.419 1.00 97.75 104 GLN A C 1
ATOM 827 O O . GLN A 1 104 ? -37.080 -2.651 40.987 1.00 97.75 104 GLN A O 1
ATOM 832 N N . PHE A 1 105 ? -36.029 -3.998 39.524 1.00 97.81 105 PHE A N 1
ATOM 833 C CA . PHE A 1 105 ? -37.220 -4.753 39.150 1.00 97.81 105 PHE A CA 1
ATOM 834 C C . PHE A 1 105 ? -37.844 -5.458 40.35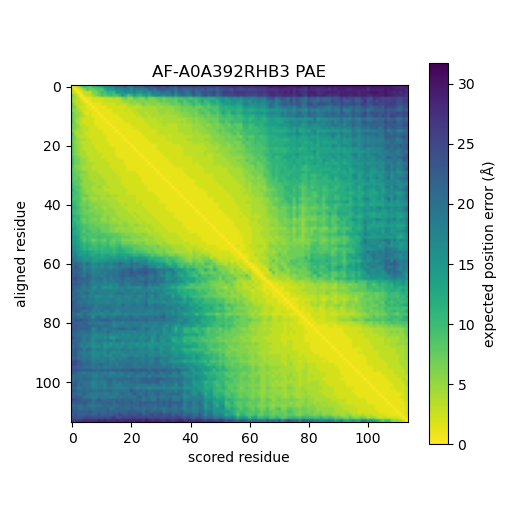8 1.00 97.81 105 PHE A C 1
ATOM 836 O O . PHE A 1 105 ? -39.035 -5.295 40.620 1.00 97.81 105 PHE A O 1
ATOM 843 N N . HIS A 1 106 ? -37.045 -6.190 41.140 1.00 97.81 106 HIS A N 1
ATOM 844 C CA . HIS A 1 106 ? -37.540 -6.877 42.336 1.00 97.81 106 HIS A CA 1
ATOM 845 C C . HIS A 1 106 ? -38.120 -5.901 43.365 1.00 97.81 106 HIS A C 1
ATOM 847 O O . HIS A 1 106 ? -39.166 -6.181 43.952 1.00 97.81 106 HIS A O 1
ATOM 853 N N . ASN A 1 107 ? -37.483 -4.743 43.555 1.00 97.38 107 ASN A N 1
ATOM 854 C CA . ASN A 1 107 ? -37.983 -3.701 44.445 1.00 97.38 107 ASN A CA 1
ATOM 855 C C . ASN A 1 107 ? -39.339 -3.152 43.962 1.00 97.38 107 ASN A C 1
ATOM 857 O O . ASN A 1 107 ? -40.300 -3.136 44.729 1.00 97.38 107 ASN A O 1
ATOM 861 N N . ALA A 1 108 ? -39.458 -2.795 42.681 1.00 97.88 108 ALA A N 1
ATOM 862 C CA . ALA A 1 108 ? -40.715 -2.319 42.104 1.00 97.88 108 ALA A CA 1
ATOM 863 C C . ALA A 1 108 ? -41.842 -3.361 42.232 1.00 97.88 108 ALA A C 1
ATOM 865 O O . ALA A 1 108 ? -42.966 -3.029 42.606 1.00 97.88 108 ALA A O 1
ATOM 866 N N . VAL A 1 109 ? -41.536 -4.641 41.992 1.00 96.94 109 VAL A N 1
ATOM 867 C CA . VAL A 1 109 ? -42.491 -5.742 42.188 1.00 96.94 109 VAL A CA 1
ATOM 868 C C . VAL A 1 109 ? -42.933 -5.851 43.648 1.00 96.94 109 VAL A C 1
ATOM 870 O O . VAL A 1 109 ? -44.114 -6.082 43.901 1.00 96.94 109 VAL A O 1
ATOM 873 N N . ALA A 1 110 ? -42.021 -5.686 44.609 1.00 96.81 110 ALA A N 1
ATOM 874 C CA . ALA A 1 110 ? -42.363 -5.713 46.029 1.00 96.81 110 ALA A CA 1
ATOM 875 C C . ALA A 1 110 ? -43.300 -4.558 46.412 1.00 96.81 110 ALA A C 1
ATOM 877 O O . ALA A 1 110 ? -44.272 -4.786 47.126 1.00 96.81 110 ALA A O 1
ATOM 878 N N . GLN A 1 111 ? -43.060 -3.353 45.888 1.00 96.44 111 GLN A N 1
ATOM 879 C CA . GLN A 1 111 ? -43.919 -2.188 46.129 1.00 96.44 111 GLN A CA 1
ATOM 880 C C . GLN A 1 111 ? -45.330 -2.359 45.550 1.00 96.44 111 GLN A C 1
ATOM 882 O O . GLN A 1 111 ? -46.292 -1.944 46.179 1.00 96.44 111 GLN A O 1
ATOM 887 N N . LEU A 1 112 ? -45.471 -2.994 44.381 1.00 95.81 112 LEU A N 1
ATOM 888 C CA . LEU A 1 112 ? -46.781 -3.260 43.765 1.00 95.81 112 LEU A CA 1
ATOM 889 C C . LEU A 1 112 ? -47.584 -4.363 44.468 1.00 95.81 112 LEU A C 1
ATOM 891 O O . LEU A 1 112 ? -48.783 -4.496 44.230 1.00 95.81 112 LEU A O 1
ATOM 895 N N . ARG A 1 113 ? -46.918 -5.201 45.266 1.00 92.44 113 ARG A N 1
ATOM 896 C CA . ARG A 1 113 ? -47.541 -6.295 46.025 1.00 92.44 113 ARG A CA 1
ATOM 897 C C . ARG A 1 113 ? -47.860 -5.916 47.475 1.00 92.44 113 ARG A C 1
ATOM 899 O O . ARG A 1 113 ? -48.433 -6.753 48.172 1.00 92.44 113 ARG A O 1
ATOM 906 N N . ALA A 1 114 ? -47.453 -4.726 47.917 1.00 69.00 114 ALA A N 1
ATOM 907 C CA . ALA A 1 114 ? -47.756 -4.161 49.231 1.00 69.00 114 ALA A CA 1
ATOM 908 C C . ALA A 1 114 ? -49.122 -3.460 49.221 1.00 69.00 114 ALA A C 1
ATOM 910 O O . ALA A 1 114 ? -49.824 -3.567 50.251 1.00 69.00 114 ALA A O 1
#

Mean predicted aligned error: 10.11 Å

Sequence (114 aa):
MKVSFDDYKNKYALQEELVTTLETIEAKLADVVKERDGLLQRVKELEEKILSLEGKFKYAEVTLMIEEEKEADPAGIYTESSRAELITKIFEVESTMIEAASSQFHNAVAQLRA

Secondary structure (DSSP, 8-state):
-HHHHHHHHHHHHHHHHHHHHHHHHHHHHHHHHHHHHHHHHHHHHHHHHHHHHHHHHHHHHHHHHHHHHHHH-TT-SSTT--HHHHHHHHHHHHHHHHHHHHHHHHHHHHHHT-

Solvent-accessible surface area (backbone atoms only — not comparable to full-atom values): 6358 Å² total; per-residue (Å²): 118,65,69,66,52,55,53,50,52,53,53,50,52,53,48,53,53,49,49,56,50,49,56,54,50,53,53,52,48,53,52,53,52,52,51,51,54,53,49,55,52,52,50,53,56,48,52,55,49,48,55,54,48,52,55,50,48,56,52,49,55,55,51,51,52,55,52,54,45,44,70,79,38,75,81,54,84,57,76,86,54,49,75,69,55,51,53,50,50,52,54,54,52,52,50,52,50,53,54,51,52,50,51,51,50,54,50,54,54,52,65,77,72,107

Foldseek 3Di:
DVVVVVVVVVVVVVVVVVVVVVVVVVVVVVVVVVVVVVVVVVVVVVVVVVVVVVVVVVVVVVVVVVVVCCVVCVPCPCVPPDPVNVVVVVVVVVVVVVVVVVVVVVVVVVVVVD